Protein AF-A0A175RV57-F1 (afdb_monomer)

Mean predicted aligned error: 9.63 Å

Nearest PDB structures (foldseek):
  4gxo-assembly1_B  TM=8.451E-01  e=1.101E-01  Staphylococcus aureus subsp. aureus str. Newman
  4lll-assembly4_M  TM=7.616E-01  e=1.333E-01  Staphylococcus aureus
  5hli-assembly1_A  TM=7.939E-01  e=1.101E-01  Staphylococcus epidermidis
  5e1z-assembly1_B  TM=7.112E-01  e=2.693E-01  Dehalococcoides mccartyi BTF08
  5hli-assembly1_B  TM=7.958E-01  e=1.515E-01  Staphylococcus epidermidis

pLDDT: mean 76.86, std 16.16, range [40.72, 92.38]

Sequence (101 aa):
MLANSPLFRGDPGRVEIPLHLQASLRRLAERAYRRGNRASLGWTSKDGEPIPADHVSQLALRNLCKVRPASRNRSFDRAELTDLGHEVAAMVACAKREGER

Radius of gyration: 15.56 Å; Cα contacts (8 Å, |Δi|>4): 126; chains: 1; bounding box: 30×32×54 Å

Organism: NCBI:txid401562

Solvent-accessible surface area (backbone atoms only — not comparable to full-atom values): 6008 Å² total; per-residue (Å²): 138,81,86,80,74,89,77,81,88,68,62,101,79,62,85,82,72,58,73,84,45,49,64,50,48,41,49,44,71,76,39,74,29,28,35,32,88,44,83,91,52,16,28,32,30,99,91,48,80,60,36,54,55,65,54,54,50,58,34,34,77,68,56,26,30,45,79,45,74,70,49,97,52,65,53,51,19,29,49,41,62,31,75,62,22,50,54,51,35,51,52,56,60,53,54,54,63,62,74,75,108

Foldseek 3Di:
DDDDDDDDDDDPPDPDDDPVLLVVLLQLLVFKWFQAPDLVQAIDGPPD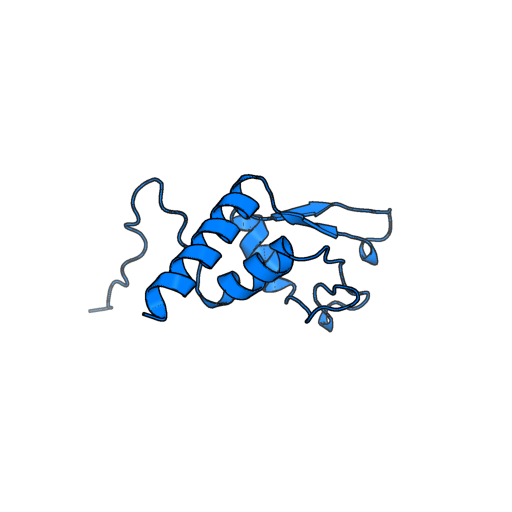HHDHVVSLVVCVVSQQWDWDQPDPDRRGIIIHGDPVSNVVNVVSVVVVVVVVD

Structure (mmCIF, N/CA/C/O backbone):
data_AF-A0A175RV57-F1
#
_entry.id   AF-A0A175RV57-F1
#
loop_
_atom_site.group_PDB
_atom_site.id
_atom_site.type_symbol
_atom_site.label_atom_id
_atom_site.label_alt_id
_atom_site.label_comp_id
_atom_site.label_asym_id
_atom_site.label_entity_id
_atom_site.label_seq_id
_atom_site.pdbx_PDB_ins_code
_atom_site.Cartn_x
_atom_site.Cartn_y
_atom_site.Cartn_z
_atom_site.occupancy
_atom_site.B_iso_or_equiv
_atom_site.auth_seq_id
_atom_site.auth_comp_id
_atom_site.auth_asym_id
_atom_site.auth_atom_id
_atom_site.pdbx_PDB_model_num
ATOM 1 N N . MET A 1 1 ? 10.886 -9.274 37.553 1.00 40.72 1 MET A N 1
ATOM 2 C CA . MET A 1 1 ? 9.529 -8.905 37.102 1.00 40.72 1 MET A CA 1
ATOM 3 C C . MET A 1 1 ? 9.673 -8.250 35.738 1.00 40.72 1 MET A C 1
ATOM 5 O O . MET A 1 1 ? 10.123 -7.117 35.673 1.00 40.72 1 MET A O 1
ATOM 9 N N . LEU A 1 2 ? 9.444 -8.999 34.658 1.00 42.94 2 LEU A N 1
ATOM 10 C CA . LEU A 1 2 ? 9.541 -8.479 33.291 1.00 42.94 2 LEU A CA 1
ATOM 11 C C . LEU A 1 2 ? 8.159 -7.980 32.875 1.00 42.94 2 LEU A C 1
ATOM 13 O O . LEU A 1 2 ? 7.174 -8.704 33.009 1.00 42.94 2 LEU A O 1
ATOM 17 N N . ALA A 1 3 ? 8.099 -6.719 32.453 1.00 42.91 3 ALA A N 1
ATOM 18 C CA . ALA A 1 3 ? 6.879 -6.042 32.052 1.00 42.91 3 ALA A CA 1
ATOM 19 C C . ALA A 1 3 ? 6.242 -6.770 30.862 1.00 42.91 3 ALA A C 1
ATOM 21 O O . ALA A 1 3 ? 6.817 -6.858 29.779 1.00 42.91 3 ALA A O 1
ATOM 22 N N . ASN A 1 4 ? 5.051 -7.305 31.102 1.00 41.94 4 ASN A N 1
ATOM 23 C CA . ASN A 1 4 ? 4.210 -7.949 30.111 1.00 41.94 4 ASN A CA 1
ATOM 24 C C . ASN A 1 4 ? 3.587 -6.834 29.254 1.00 41.94 4 ASN A C 1
ATOM 26 O O . ASN A 1 4 ? 2.640 -6.175 29.684 1.00 41.94 4 ASN A O 1
ATOM 30 N N . SER A 1 5 ? 4.171 -6.534 28.092 1.00 46.38 5 SER A N 1
ATOM 31 C CA . SER A 1 5 ? 3.574 -5.596 27.136 1.00 46.38 5 SER A CA 1
ATOM 32 C C . SER A 1 5 ? 2.211 -6.141 26.686 1.00 46.38 5 SER A C 1
ATOM 34 O O . SER A 1 5 ? 2.139 -7.322 26.340 1.00 4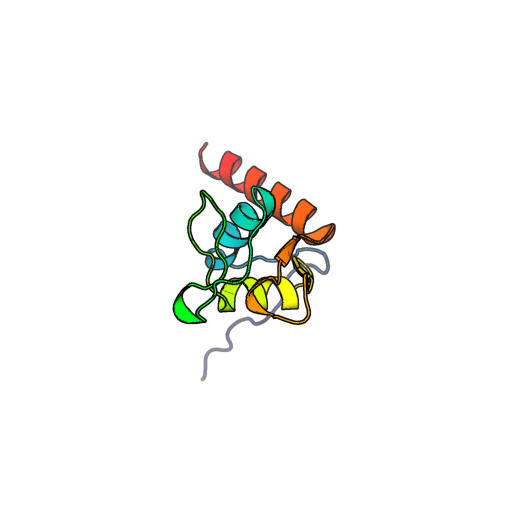6.38 5 SER A O 1
ATOM 36 N N . PRO A 1 6 ? 1.129 -5.339 26.673 1.00 47.81 6 PRO A N 1
ATOM 37 C CA . PRO A 1 6 ? -0.182 -5.819 26.261 1.00 47.81 6 PRO A CA 1
ATOM 38 C C . PRO A 1 6 ? -0.189 -6.013 24.745 1.00 47.81 6 PRO A C 1
ATOM 40 O O . PRO A 1 6 ? -0.478 -5.110 23.963 1.00 47.81 6 PRO A O 1
ATOM 43 N N . LEU A 1 7 ? 0.161 -7.224 24.335 1.00 51.34 7 LEU A N 1
ATOM 44 C CA . LEU A 1 7 ? -0.158 -7.760 23.031 1.00 51.34 7 LEU A CA 1
ATOM 45 C C . LEU A 1 7 ? -1.663 -8.066 23.011 1.00 51.34 7 LEU A C 1
ATOM 47 O O . LEU A 1 7 ? -2.138 -8.928 23.742 1.00 51.34 7 LEU A O 1
ATOM 51 N N . PHE A 1 8 ? -2.379 -7.353 22.143 1.00 50.25 8 PHE A N 1
ATOM 52 C CA . PHE A 1 8 ? -3.682 -7.727 21.592 1.00 50.25 8 PHE A CA 1
ATOM 53 C C . PHE A 1 8 ? -4.865 -7.828 22.566 1.00 50.25 8 PHE A C 1
ATOM 55 O O . PHE A 1 8 ? -5.210 -8.892 23.076 1.00 50.25 8 PHE A O 1
ATOM 62 N N . ARG A 1 9 ? -5.621 -6.732 22.671 1.00 42.66 9 ARG A N 1
ATOM 63 C CA . ARG A 1 9 ? -7.068 -6.816 22.915 1.00 42.66 9 ARG A CA 1
ATOM 64 C C . ARG A 1 9 ? -7.809 -5.734 22.127 1.00 42.66 9 ARG A C 1
ATOM 66 O O . ARG A 1 9 ? -8.428 -4.851 22.701 1.00 42.66 9 ARG A O 1
ATOM 73 N N . GLY A 1 10 ? -7.674 -5.785 20.803 1.00 42.28 10 GLY A N 1
ATOM 74 C CA . GLY A 1 10 ? -8.536 -5.034 19.891 1.00 42.28 10 GLY A CA 1
ATOM 75 C C . GLY A 1 10 ? -9.844 -5.794 19.682 1.00 42.28 10 GLY A C 1
ATOM 76 O O . GLY A 1 10 ? -9.824 -7.020 19.561 1.00 42.28 10 GLY A O 1
ATOM 77 N N . ASP A 1 11 ? -10.968 -5.077 19.671 1.00 43.50 11 ASP A N 1
ATOM 78 C CA . ASP A 1 11 ? -12.282 -5.599 19.286 1.00 43.50 11 ASP A CA 1
ATOM 79 C C . ASP A 1 11 ? -12.196 -6.459 18.008 1.00 43.50 11 ASP A C 1
ATOM 81 O O . ASP A 1 11 ? -11.471 -6.075 17.081 1.00 43.50 11 ASP A O 1
ATOM 85 N N . PRO A 1 12 ? -12.947 -7.575 17.900 1.00 41.34 12 PRO A N 1
ATOM 86 C CA . PRO A 1 12 ? -12.928 -8.510 16.764 1.00 41.34 12 PRO A CA 1
ATOM 87 C C . PRO A 1 12 ? -13.568 -7.948 15.472 1.00 41.34 12 PRO A C 1
ATOM 89 O O . PRO A 1 12 ? -14.331 -8.615 14.781 1.00 41.34 12 PRO A O 1
ATOM 92 N N . GLY A 1 13 ? -13.235 -6.706 15.134 1.00 51.66 13 GLY A N 1
ATOM 93 C CA . GLY A 1 13 ? -13.653 -5.979 13.938 1.00 51.66 13 GLY A CA 1
ATOM 94 C C . GLY A 1 13 ? -12.881 -4.674 13.707 1.00 51.66 13 GLY A C 1
ATOM 95 O O . GLY A 1 13 ? -13.079 -4.028 12.681 1.00 51.66 13 GLY A O 1
ATOM 96 N N . ARG A 1 14 ? -11.982 -4.267 14.618 1.00 56.56 14 ARG A N 1
ATOM 97 C CA . ARG A 1 14 ? -11.185 -3.044 14.463 1.00 56.56 14 ARG A CA 1
ATOM 98 C C . ARG A 1 14 ? -9.844 -3.381 13.819 1.00 56.56 14 ARG A C 1
ATOM 100 O O . ARG A 1 14 ? -8.932 -3.886 14.466 1.00 56.56 14 ARG A O 1
ATOM 107 N N . VAL A 1 15 ? -9.720 -3.104 12.524 1.00 65.44 15 VAL A N 1
ATOM 108 C CA . VAL A 1 15 ? -8.431 -3.182 11.829 1.00 65.44 15 VAL A C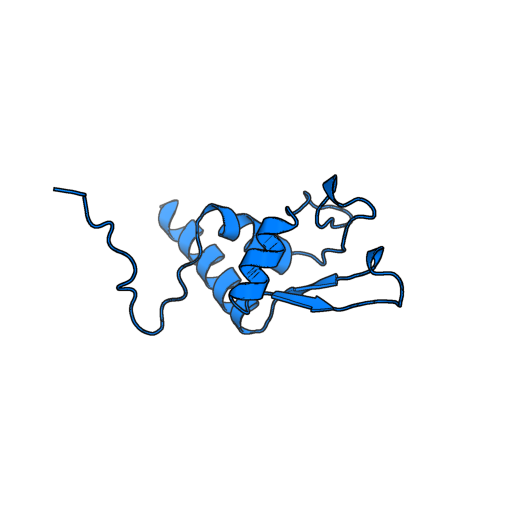A 1
ATOM 109 C C . VAL A 1 15 ? -7.553 -2.030 12.325 1.00 65.44 15 VAL A C 1
ATOM 111 O O . VAL A 1 15 ? -7.674 -0.898 11.862 1.00 65.44 15 VAL A O 1
ATOM 114 N N . GLU A 1 16 ? -6.681 -2.299 13.295 1.00 71.94 16 GLU A N 1
ATOM 115 C CA . GLU A 1 16 ? -5.705 -1.315 13.767 1.00 71.94 16 GLU A CA 1
ATOM 116 C C . GLU A 1 16 ? -4.546 -1.184 12.768 1.00 71.94 16 GLU A C 1
ATOM 118 O O . GLU A 1 16 ? -3.782 -2.124 12.522 1.00 71.94 16 GLU A O 1
ATOM 123 N N . ILE A 1 17 ?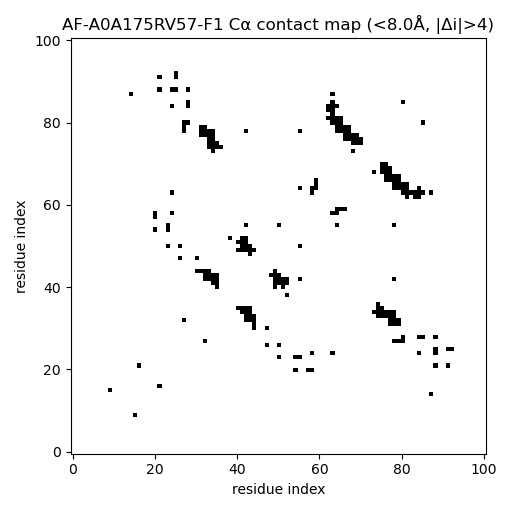 -4.408 0.009 12.183 1.00 81.00 17 ILE A N 1
ATOM 124 C CA . ILE A 1 17 ? -3.308 0.356 11.278 1.00 81.00 17 ILE A CA 1
ATOM 125 C C . ILE A 1 17 ? -2.265 1.172 12.048 1.00 81.00 17 ILE A C 1
ATOM 127 O O . ILE A 1 17 ? -2.571 2.295 12.467 1.00 81.00 17 ILE A O 1
ATOM 131 N N . PRO A 1 18 ? -1.017 0.681 12.169 1.00 85.31 18 PRO A N 1
ATOM 132 C CA . PRO A 1 18 ? 0.090 1.466 12.702 1.00 85.31 18 PRO A CA 1
ATOM 133 C C . PRO A 1 18 ? 0.244 2.815 11.987 1.00 85.31 18 PRO A C 1
ATOM 135 O O . PRO A 1 18 ? 0.182 2.876 10.757 1.00 85.31 18 PRO A O 1
ATOM 138 N N . LEU A 1 19 ? 0.496 3.890 12.741 1.00 83.81 19 LEU A N 1
ATOM 139 C CA . LEU A 1 19 ? 0.581 5.265 12.219 1.00 83.81 19 LEU A CA 1
ATOM 140 C C . LEU A 1 19 ? 1.558 5.408 11.039 1.00 83.81 19 LEU A C 1
ATOM 142 O O . LEU A 1 19 ? 1.251 6.091 10.063 1.00 83.81 19 LEU A O 1
ATOM 146 N N . HIS A 1 20 ? 2.701 4.713 11.069 1.00 84.62 20 HIS A N 1
ATOM 147 C CA . HIS A 1 20 ? 3.690 4.762 9.983 1.00 84.62 20 HIS A CA 1
ATOM 148 C C . HIS A 1 20 ? 3.184 4.151 8.666 1.00 84.62 20 HIS A C 1
ATOM 150 O O . HIS A 1 20 ? 3.644 4.536 7.589 1.00 84.62 20 HIS A O 1
ATOM 156 N N . LEU A 1 21 ? 2.211 3.234 8.726 1.00 89.38 21 LEU A N 1
ATOM 157 C CA . LEU A 1 21 ? 1.594 2.622 7.547 1.00 89.38 21 LEU A CA 1
ATOM 158 C C . LEU A 1 21 ? 0.425 3.440 6.998 1.00 89.38 21 LEU A C 1
ATOM 160 O O . LEU A 1 21 ? 0.141 3.341 5.805 1.00 89.38 21 LEU A O 1
ATOM 164 N N . GLN A 1 22 ? -0.222 4.274 7.815 1.00 89.50 22 GLN A N 1
ATOM 165 C CA . GLN A 1 22 ? -1.382 5.074 7.402 1.00 89.50 22 GLN A CA 1
ATOM 166 C C . GLN A 1 22 ? -1.057 5.990 6.216 1.00 89.50 22 GLN A C 1
ATOM 168 O O . GLN A 1 22 ? -1.797 6.027 5.232 1.00 89.50 22 GLN A O 1
ATOM 173 N N . ALA A 1 23 ? 0.098 6.664 6.255 1.00 87.31 23 ALA A N 1
ATOM 174 C CA . ALA A 1 23 ? 0.554 7.509 5.152 1.00 87.31 23 ALA A CA 1
ATOM 175 C C . ALA A 1 23 ? 0.785 6.707 3.858 1.00 87.31 23 ALA A C 1
ATOM 177 O O . ALA A 1 23 ? 0.481 7.182 2.767 1.00 87.31 23 ALA A O 1
ATOM 178 N N . SER A 1 24 ? 1.290 5.477 3.974 1.00 91.25 24 SER A N 1
ATOM 179 C CA . SER A 1 24 ? 1.550 4.600 2.824 1.00 91.25 24 SER A CA 1
ATOM 180 C C . SER A 1 24 ? 0.261 4.025 2.239 1.00 91.25 24 SER A C 1
ATOM 182 O O . SER A 1 24 ? 0.103 3.993 1.021 1.00 91.25 24 SER A O 1
ATOM 184 N N . LEU A 1 25 ? -0.681 3.632 3.099 1.00 89.75 25 LEU A N 1
ATOM 185 C CA . LEU A 1 25 ? -2.007 3.165 2.703 1.00 89.75 25 LEU A CA 1
ATOM 186 C C . LEU A 1 25 ? -2.765 4.258 1.943 1.00 89.75 25 LEU A C 1
ATOM 188 O O . LEU A 1 25 ? -3.304 4.008 0.869 1.00 89.75 25 LEU A O 1
ATOM 192 N N . ARG A 1 26 ? -2.734 5.492 2.456 1.00 88.00 26 ARG A N 1
ATOM 193 C CA . ARG A 1 26 ? -3.341 6.647 1.793 1.00 88.00 26 ARG A CA 1
ATOM 194 C C . ARG A 1 26 ? -2.725 6.907 0.418 1.00 88.00 26 ARG A C 1
ATOM 196 O O . ARG A 1 26 ? -3.451 7.095 -0.549 1.00 88.00 26 ARG A O 1
ATOM 203 N N . ARG A 1 27 ? -1.394 6.869 0.307 1.00 88.81 27 ARG A N 1
ATOM 204 C CA . ARG A 1 27 ? -0.706 7.033 -0.984 1.00 88.81 27 ARG A CA 1
ATOM 205 C C . ARG A 1 27 ? -1.138 5.967 -1.994 1.00 88.81 27 ARG A C 1
ATOM 207 O O . ARG A 1 27 ? -1.430 6.314 -3.134 1.00 88.81 27 ARG A O 1
ATOM 214 N N . LEU A 1 28 ? -1.228 4.702 -1.573 1.00 88.81 28 LEU A N 1
ATOM 215 C CA . LEU A 1 28 ? -1.736 3.613 -2.420 1.00 88.81 28 LEU A CA 1
ATOM 216 C C . LEU A 1 28 ? -3.197 3.814 -2.844 1.00 88.81 28 LEU A C 1
ATOM 218 O O . LEU A 1 28 ? -3.563 3.388 -3.933 1.00 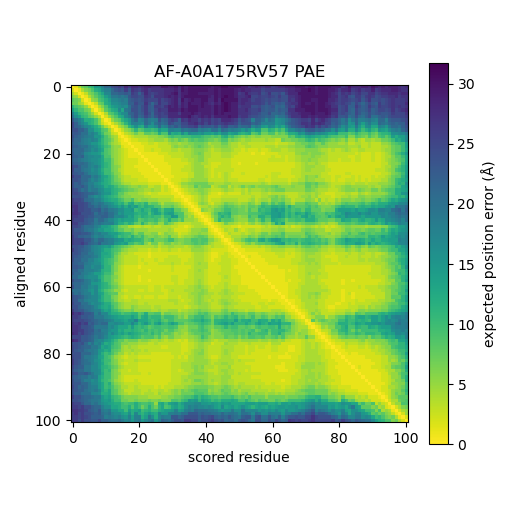88.81 28 LEU A O 1
ATOM 222 N N . ALA A 1 29 ? -4.020 4.459 -2.014 1.00 88.38 29 ALA A N 1
ATOM 223 C CA . ALA A 1 29 ? -5.406 4.774 -2.359 1.00 88.38 29 ALA A CA 1
ATOM 224 C C . ALA A 1 29 ? -5.514 5.871 -3.423 1.00 88.38 29 ALA A C 1
ATOM 226 O O . ALA A 1 29 ? -6.410 5.841 -4.260 1.00 88.38 29 ALA A O 1
ATOM 227 N N . GLU A 1 30 ? -4.608 6.847 -3.385 1.00 85.62 30 GLU A N 1
ATOM 228 C CA . GLU A 1 30 ? -4.649 8.015 -4.265 1.00 85.62 30 GLU A CA 1
ATOM 229 C C . GLU A 1 30 ? -4.054 7.733 -5.651 1.00 85.62 30 GLU A C 1
ATOM 231 O O . GLU A 1 30 ? -4.398 8.411 -6.621 1.00 85.62 30 GLU A O 1
ATOM 236 N N . ARG A 1 31 ? -3.110 6.788 -5.761 1.00 83.81 31 ARG A N 1
ATOM 237 C CA . ARG A 1 31 ? -2.307 6.602 -6.977 1.00 83.81 31 ARG A CA 1
ATOM 238 C C . ARG A 1 31 ? -1.933 5.149 -7.220 1.00 83.81 31 ARG A C 1
ATOM 240 O O . ARG A 1 31 ? -1.708 4.375 -6.297 1.00 83.81 31 ARG A O 1
ATOM 247 N N . ALA A 1 32 ? -1.721 4.815 -8.490 1.00 82.06 32 ALA A N 1
ATOM 248 C CA . ALA A 1 32 ? -1.096 3.554 -8.862 1.00 82.06 32 ALA A CA 1
ATOM 249 C C . ALA A 1 32 ? 0.418 3.592 -8.585 1.00 82.06 32 ALA A C 1
ATOM 251 O O . ALA A 1 32 ? 1.136 4.463 -9.093 1.00 82.06 32 ALA A O 1
ATOM 252 N N . TYR A 1 33 ? 0.902 2.612 -7.821 1.00 87.88 33 TYR A N 1
ATOM 253 C CA . TYR A 1 33 ? 2.315 2.428 -7.496 1.00 87.88 33 TYR A CA 1
ATOM 254 C C . TYR A 1 33 ? 2.879 1.187 -8.187 1.00 87.88 33 TYR A C 1
ATOM 256 O O . TYR A 1 33 ? 2.229 0.141 -8.269 1.00 87.88 33 TYR A O 1
ATOM 264 N N . ARG A 1 34 ? 4.112 1.300 -8.679 1.00 87.38 34 ARG A N 1
ATOM 265 C CA . ARG A 1 34 ? 4.852 0.218 -9.334 1.00 87.38 34 ARG A CA 1
ATOM 266 C C . ARG A 1 34 ? 6.122 -0.082 -8.568 1.00 87.38 34 ARG A C 1
ATOM 268 O O . ARG A 1 34 ? 6.688 0.799 -7.924 1.00 87.38 34 ARG A O 1
ATOM 275 N N . ARG A 1 35 ? 6.591 -1.319 -8.649 1.00 83.94 35 ARG A N 1
ATOM 276 C CA . ARG A 1 35 ? 7.867 -1.686 -8.050 1.00 83.94 35 ARG A CA 1
ATOM 277 C C . ARG A 1 35 ? 8.993 -0.918 -8.743 1.00 83.94 35 ARG A C 1
ATOM 279 O O . ARG A 1 35 ? 9.104 -0.926 -9.964 1.00 83.94 35 ARG A O 1
ATOM 286 N N . GLY A 1 36 ? 9.828 -0.241 -7.963 1.00 77.19 36 GLY A N 1
ATOM 287 C CA . GLY A 1 36 ? 11.018 0.417 -8.478 1.00 77.19 36 GLY A CA 1
ATOM 288 C C . GLY A 1 36 ? 12.002 -0.606 -9.046 1.00 77.19 36 GLY A C 1
ATOM 289 O O . GLY A 1 36 ? 12.114 -1.730 -8.556 1.00 77.19 36 GLY A O 1
ATOM 290 N N . ASN A 1 37 ? 12.764 -0.206 -10.066 1.00 71.06 37 ASN A N 1
ATOM 291 C CA . ASN A 1 37 ? 13.719 -1.098 -10.733 1.00 71.06 37 ASN A CA 1
ATOM 292 C C . ASN A 1 37 ? 14.902 -1.513 -9.826 1.00 71.06 37 ASN A C 1
ATOM 294 O O . ASN A 1 37 ? 15.633 -2.449 -10.135 1.00 71.06 37 ASN A O 1
ATOM 298 N N . ARG A 1 38 ? 15.099 -0.818 -8.695 1.00 68.56 38 ARG A N 1
ATOM 299 C CA . ARG A 1 38 ? 16.047 -1.171 -7.627 1.00 68.56 38 ARG A CA 1
ATOM 300 C C . ARG A 1 38 ? 15.291 -1.342 -6.314 1.00 68.56 38 ARG A C 1
ATOM 302 O O . ARG A 1 38 ? 14.404 -0.548 -6.017 1.00 68.56 38 ARG A O 1
ATOM 309 N N . ALA A 1 39 ? 15.698 -2.314 -5.496 1.00 62.47 39 ALA A N 1
ATOM 310 C CA . ALA A 1 39 ? 15.089 -2.567 -4.186 1.00 62.47 39 ALA A CA 1
ATOM 311 C C . ALA A 1 39 ? 15.120 -1.336 -3.258 1.00 62.47 39 ALA A C 1
ATOM 313 O O . ALA A 1 39 ? 14.177 -1.118 -2.502 1.00 62.47 39 ALA A O 1
ATOM 314 N N . SER A 1 40 ? 16.156 -0.497 -3.372 1.00 65.62 40 SER A N 1
ATOM 315 C CA . SER A 1 40 ? 16.308 0.745 -2.604 1.00 65.62 40 SER A CA 1
ATOM 316 C C . SER A 1 40 ? 15.315 1.849 -2.976 1.00 65.62 40 SER A C 1
ATOM 318 O O . SER A 1 40 ? 15.115 2.765 -2.188 1.00 65.62 40 SER A O 1
ATOM 320 N N . LEU A 1 41 ? 14.682 1.777 -4.152 1.00 69.00 41 LEU A N 1
ATOM 321 C CA . LEU A 1 41 ? 13.690 2.764 -4.591 1.00 69.00 41 LEU A CA 1
ATOM 322 C C . LEU A 1 41 ? 12.281 2.458 -4.061 1.00 69.00 41 LEU A C 1
ATOM 324 O O . LEU A 1 41 ? 11.389 3.292 -4.194 1.00 69.00 41 LEU A O 1
ATOM 328 N N . GLY A 1 42 ? 12.070 1.278 -3.464 1.00 84.12 42 GLY A N 1
ATOM 329 C CA . GLY A 1 42 ? 10.758 0.857 -2.980 1.00 84.12 42 GLY A CA 1
ATOM 330 C C . GLY A 1 42 ? 9.724 0.778 -4.106 1.00 84.12 42 GLY A C 1
ATOM 331 O O . GLY A 1 42 ? 10.012 0.300 -5.203 1.00 84.12 42 GLY A O 1
ATOM 332 N N . TRP A 1 43 ? 8.508 1.222 -3.819 1.00 89.31 43 TRP A N 1
ATOM 333 C CA . TRP A 1 43 ? 7.407 1.340 -4.766 1.00 89.31 43 TRP A CA 1
ATOM 334 C C . TRP A 1 43 ? 7.240 2.798 -5.164 1.00 89.31 43 TRP A C 1
ATOM 336 O O . TRP A 1 43 ? 7.041 3.651 -4.305 1.00 89.31 43 TRP A O 1
ATOM 346 N N . THR A 1 44 ? 7.286 3.098 -6.454 1.00 87.50 44 THR A N 1
ATOM 347 C CA . THR A 1 44 ? 7.223 4.464 -6.977 1.00 87.50 44 THR A CA 1
ATOM 348 C C . THR A 1 44 ? 5.968 4.685 -7.811 1.00 87.50 44 THR A C 1
ATOM 350 O O . THR A 1 44 ? 5.483 3.793 -8.510 1.00 87.50 44 THR A O 1
ATOM 353 N N . SER A 1 45 ? 5.432 5.899 -7.737 1.00 83.81 45 SER A N 1
ATOM 354 C CA . SER A 1 45 ? 4.406 6.393 -8.654 1.00 83.81 45 SER A CA 1
ATOM 355 C C . SER A 1 45 ? 5.015 7.493 -9.523 1.00 83.81 45 SER A C 1
ATOM 357 O O . SER A 1 45 ? 6.030 8.072 -9.143 1.00 83.81 45 SER A O 1
ATOM 359 N N . LYS A 1 46 ? 4.422 7.778 -10.689 1.00 76.62 46 LYS A N 1
ATOM 360 C CA . LYS A 1 46 ? 4.970 8.745 -11.658 1.00 76.62 46 LYS A CA 1
ATOM 361 C C . LYS A 1 46 ? 5.195 10.132 -11.034 1.00 76.62 46 LYS A C 1
ATOM 363 O O . LYS A 1 46 ? 6.217 10.747 -11.302 1.00 76.62 46 LYS A O 1
ATOM 368 N N . ASP A 1 47 ? 4.278 10.547 -10.159 1.00 75.25 47 ASP A N 1
ATOM 369 C CA . ASP A 1 47 ? 4.226 11.891 -9.566 1.00 75.25 47 ASP A CA 1
ATOM 370 C C . ASP A 1 47 ? 4.151 11.844 -8.024 1.00 75.25 47 ASP A C 1
ATOM 372 O O . ASP A 1 47 ? 3.662 12.770 -7.375 1.00 75.25 47 ASP A O 1
ATOM 376 N N . GLY A 1 48 ? 4.547 10.721 -7.415 1.00 74.19 48 GLY A N 1
ATOM 377 C CA . GLY A 1 48 ? 4.357 10.467 -5.986 1.00 74.19 48 GLY A CA 1
ATOM 378 C C . GLY A 1 48 ? 5.640 10.101 -5.258 1.00 74.19 48 GLY A C 1
ATOM 379 O O . GLY A 1 48 ? 6.541 9.488 -5.826 1.00 74.19 48 GLY A O 1
ATOM 380 N N . GLU A 1 49 ? 5.686 10.420 -3.964 1.00 83.62 49 GLU A N 1
ATOM 381 C CA . GLU A 1 49 ? 6.761 9.952 -3.094 1.00 83.62 49 GLU A CA 1
ATOM 382 C C . GLU A 1 49 ? 6.815 8.419 -3.052 1.00 83.62 49 GLU A C 1
ATOM 384 O O . GLU A 1 49 ? 5.753 7.777 -3.024 1.00 83.62 49 GLU A O 1
ATOM 389 N N . PRO A 1 50 ? 8.023 7.829 -2.999 1.00 87.19 50 P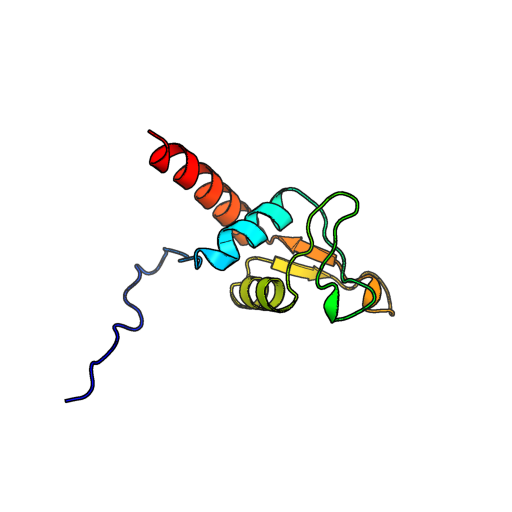RO A N 1
ATOM 390 C CA . PRO A 1 50 ? 8.190 6.390 -2.899 1.00 87.19 50 PRO A CA 1
ATOM 391 C C . PRO A 1 50 ? 7.577 5.838 -1.607 1.00 87.19 50 PRO A C 1
ATOM 393 O O . PRO A 1 50 ? 7.610 6.469 -0.549 1.00 87.19 50 PRO A O 1
ATOM 396 N N . ILE A 1 51 ? 7.036 4.626 -1.695 1.00 88.94 51 ILE A N 1
ATOM 397 C CA . ILE A 1 51 ? 6.584 3.835 -0.554 1.00 88.94 51 ILE A CA 1
ATOM 398 C C . ILE A 1 51 ? 7.636 2.752 -0.285 1.00 88.94 51 ILE A C 1
ATOM 400 O O . ILE A 1 51 ? 7.967 1.987 -1.197 1.00 88.94 51 ILE A O 1
ATOM 404 N N . PRO A 1 52 ? 8.162 2.636 0.945 1.00 89.69 52 PRO A N 1
ATOM 405 C CA . PRO A 1 52 ? 9.105 1.580 1.288 1.00 89.69 52 PRO A CA 1
ATOM 406 C C . PRO A 1 52 ? 8.553 0.181 0.980 1.00 89.69 52 PRO A C 1
ATOM 408 O O . PRO A 1 52 ? 7.377 -0.107 1.210 1.00 89.69 52 PRO A O 1
ATOM 411 N N . ALA A 1 53 ? 9.410 -0.720 0.488 1.00 88.56 53 ALA A N 1
ATOM 412 C CA . ALA A 1 53 ? 9.010 -2.098 0.183 1.00 88.56 53 ALA A CA 1
ATOM 413 C C . ALA A 1 53 ? 8.474 -2.843 1.418 1.00 88.56 53 ALA A C 1
ATOM 415 O O . ALA A 1 53 ? 7.535 -3.635 1.308 1.00 88.56 53 ALA A O 1
ATOM 416 N N . ASP A 1 54 ? 9.035 -2.542 2.589 1.00 90.50 54 ASP A N 1
ATOM 417 C CA . ASP A 1 54 ? 8.584 -3.073 3.871 1.00 90.50 54 ASP A CA 1
ATOM 418 C C . ASP A 1 54 ? 7.142 -2.648 4.192 1.00 90.50 54 ASP A C 1
ATOM 420 O O . ASP A 1 54 ? 6.309 -3.486 4.526 1.00 90.50 54 ASP A O 1
ATOM 424 N N . HIS A 1 55 ? 6.788 -1.381 3.955 1.00 92.38 55 HIS A N 1
ATOM 425 C CA . HIS A 1 55 ? 5.428 -0.890 4.192 1.00 92.38 55 HIS A CA 1
ATOM 426 C C . HIS A 1 55 ? 4.405 -1.606 3.306 1.00 92.38 55 HIS A C 1
ATOM 428 O O . HIS A 1 55 ? 3.364 -2.036 3.795 1.00 92.38 55 HIS A O 1
ATOM 434 N N . VAL A 1 56 ? 4.704 -1.793 2.016 1.00 90.25 56 VAL A N 1
ATOM 435 C CA . VAL A 1 56 ? 3.812 -2.543 1.113 1.00 90.25 56 VAL A CA 1
ATOM 436 C C . VAL A 1 56 ? 3.674 -3.998 1.556 1.00 90.25 56 VAL A C 1
ATOM 438 O O . VAL A 1 56 ? 2.571 -4.535 1.538 1.00 90.25 56 VAL A O 1
ATOM 441 N N . SER A 1 57 ? 4.758 -4.618 2.021 1.00 89.81 57 SER A N 1
ATOM 442 C CA . SER A 1 57 ? 4.722 -5.986 2.550 1.00 89.81 57 SER A CA 1
ATOM 443 C C . SER A 1 57 ? 3.845 -6.078 3.803 1.00 89.81 57 SER A C 1
ATOM 445 O O . SER A 1 57 ? 2.986 -6.951 3.896 1.00 89.81 57 SER A O 1
ATOM 447 N N . GLN A 1 58 ? 3.983 -5.132 4.736 1.00 90.81 58 GLN A N 1
ATOM 448 C CA . GLN A 1 58 ? 3.159 -5.057 5.943 1.00 90.81 58 GLN A CA 1
ATOM 449 C C . GLN A 1 58 ? 1.672 -4.811 5.644 1.00 90.81 58 GLN A C 1
ATOM 451 O O . GLN A 1 58 ? 0.812 -5.354 6.344 1.00 90.81 58 GLN A O 1
ATOM 456 N N . LEU A 1 59 ? 1.357 -4.010 4.624 1.00 91.19 59 LEU A N 1
ATOM 457 C CA . LEU A 1 59 ? -0.016 -3.780 4.167 1.00 91.19 59 LEU A CA 1
ATOM 458 C C . LEU A 1 59 ? -0.597 -5.023 3.475 1.00 91.19 59 LEU A C 1
ATOM 460 O O . LEU A 1 59 ? -1.755 -5.371 3.709 1.00 91.19 59 LEU A O 1
ATOM 464 N N . ALA A 1 60 ? 0.211 -5.741 2.692 1.00 90.75 60 ALA A N 1
ATOM 465 C CA . ALA A 1 60 ? -0.198 -6.982 2.041 1.00 90.75 60 ALA A CA 1
ATOM 466 C C . ALA A 1 60 ? -0.475 -8.107 3.051 1.00 90.75 60 ALA A C 1
ATOM 468 O O . ALA A 1 60 ? -1.487 -8.794 2.935 1.00 90.75 60 ALA A O 1
ATOM 469 N N . LEU A 1 61 ? 0.357 -8.244 4.094 1.00 89.69 61 LEU A N 1
ATOM 470 C CA . LEU A 1 61 ? 0.143 -9.199 5.195 1.00 89.69 61 LEU A CA 1
ATOM 471 C C . LEU A 1 61 ? -1.178 -8.962 5.945 1.00 89.69 61 LEU A C 1
ATOM 473 O O . LEU A 1 61 ? -1.726 -9.888 6.534 1.00 89.69 61 LEU A O 1
ATOM 477 N N . ARG A 1 62 ? -1.698 -7.731 5.907 1.00 90.00 62 ARG A N 1
ATOM 478 C CA . ARG A 1 62 ? -2.985 -7.338 6.501 1.00 90.00 62 ARG A CA 1
ATOM 479 C C . ARG A 1 62 ? -4.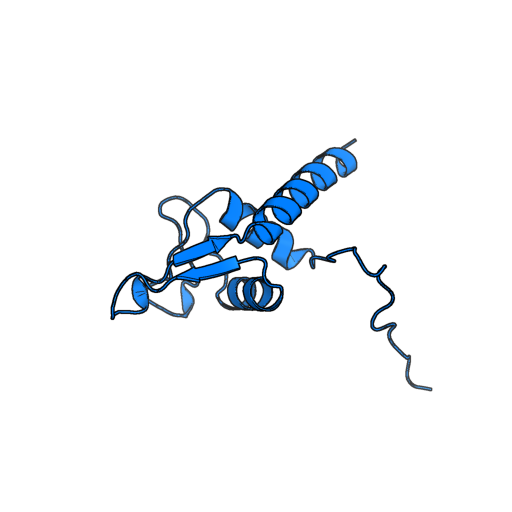151 -7.397 5.508 1.00 90.00 62 ARG A C 1
ATOM 481 O O . ARG A 1 62 ? -5.237 -6.932 5.829 1.00 90.00 62 ARG A O 1
ATOM 488 N N . ASN A 1 63 ? -3.934 -7.940 4.306 1.00 90.19 63 ASN A N 1
ATOM 489 C CA . ASN A 1 63 ? -4.911 -7.986 3.214 1.00 90.19 63 ASN A CA 1
ATOM 490 C C . ASN A 1 63 ? -5.453 -6.598 2.810 1.00 90.19 63 ASN A C 1
ATOM 492 O O . ASN A 1 63 ? -6.594 -6.479 2.372 1.00 90.19 63 ASN A O 1
ATOM 496 N N . LEU A 1 64 ? -4.641 -5.544 2.943 1.00 90.31 64 LEU A N 1
ATOM 497 C CA . LEU A 1 64 ? -5.011 -4.172 2.563 1.00 90.31 64 LEU A CA 1
ATOM 498 C C . LEU A 1 64 ? -4.545 -3.820 1.154 1.00 90.31 64 LEU A C 1
ATOM 500 O O . LEU A 1 64 ? -5.118 -2.962 0.494 1.00 90.31 64 LEU A O 1
ATOM 504 N N . CYS A 1 65 ? -3.503 -4.484 0.667 1.00 92.38 65 CYS A N 1
ATOM 505 C CA . CYS A 1 65 ? -3.079 -4.369 -0.716 1.00 92.38 65 CYS A CA 1
ATOM 506 C C . CYS A 1 65 ? -2.687 -5.731 -1.285 1.00 92.38 65 CYS A C 1
ATOM 508 O O . CYS A 1 65 ? -2.423 -6.690 -0.558 1.00 92.38 65 CYS A O 1
ATOM 510 N N . LYS A 1 66 ? -2.668 -5.816 -2.610 1.00 91.50 66 LYS A N 1
ATOM 511 C CA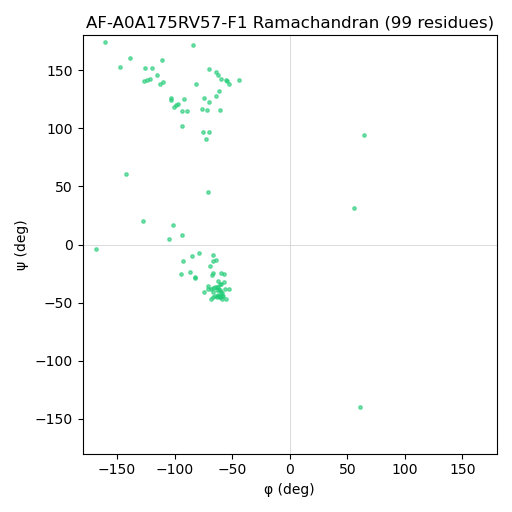 . LYS A 1 66 ? -2.220 -6.969 -3.380 1.00 91.50 66 LYS A CA 1
ATOM 512 C C . LYS A 1 66 ? -1.169 -6.515 -4.375 1.00 91.50 66 LYS A C 1
ATOM 514 O O . LYS A 1 66 ? -1.284 -5.461 -4.997 1.00 91.50 66 LYS A O 1
ATOM 519 N N . VAL A 1 67 ? -0.153 -7.353 -4.541 1.00 89.44 67 VAL A N 1
ATOM 520 C CA . VAL A 1 67 ? 0.862 -7.167 -5.571 1.00 89.44 67 VAL A CA 1
ATOM 521 C C . VAL A 1 67 ? 0.449 -7.956 -6.807 1.00 89.44 67 VAL A C 1
ATOM 523 O O . VAL A 1 67 ? 0.370 -9.184 -6.774 1.00 89.44 67 VAL A O 1
ATOM 526 N N . ARG A 1 68 ? 0.161 -7.247 -7.898 1.00 86.19 68 ARG A N 1
ATOM 527 C CA . ARG A 1 68 ? -0.172 -7.830 -9.196 1.00 86.19 68 ARG A CA 1
ATOM 528 C C . ARG A 1 68 ? 1.070 -7.863 -10.085 1.00 86.19 68 ARG A C 1
ATOM 530 O O . ARG A 1 68 ? 1.625 -6.800 -10.375 1.00 86.19 68 ARG A O 1
ATOM 537 N N . PRO A 1 69 ? 1.500 -9.044 -10.558 1.00 81.69 69 PRO A N 1
ATOM 538 C CA . PRO A 1 69 ? 2.559 -9.119 -11.548 1.00 81.69 69 PRO A CA 1
ATOM 539 C C . PRO A 1 69 ? 2.038 -8.594 -12.888 1.00 81.69 69 PRO A C 1
ATOM 541 O O . PRO A 1 69 ? 1.045 -9.096 -13.409 1.00 81.69 69 PRO A O 1
ATOM 544 N N . ALA A 1 70 ? 2.692 -7.577 -13.450 1.00 75.94 70 ALA A N 1
ATOM 545 C CA . ALA A 1 70 ? 2.296 -7.024 -14.750 1.00 75.94 70 ALA A CA 1
ATOM 546 C C . ALA A 1 70 ? 3.038 -7.673 -15.931 1.00 75.94 70 ALA A C 1
ATOM 548 O O . ALA A 1 70 ? 2.658 -7.482 -17.083 1.00 75.94 70 ALA A O 1
ATOM 549 N N . SER A 1 71 ? 4.121 -8.407 -15.670 1.00 73.25 71 SER A N 1
ATOM 550 C CA . SER A 1 71 ? 4.925 -9.093 -16.684 1.00 73.25 71 SER A CA 1
ATOM 551 C C . SER A 1 71 ? 5.756 -10.207 -16.039 1.00 73.25 71 SER A C 1
ATOM 553 O O . SER A 1 71 ? 5.824 -10.312 -14.815 1.00 73.25 71 SER A O 1
ATOM 555 N N . ARG A 1 72 ? 6.454 -11.012 -16.854 1.00 75.69 72 ARG A N 1
ATOM 556 C CA . ARG A 1 72 ? 7.499 -11.939 -16.371 1.00 75.69 72 ARG A CA 1
ATOM 557 C C . ARG A 1 72 ? 8.608 -11.205 -15.607 1.00 75.69 72 ARG A C 1
ATOM 559 O O . ARG A 1 72 ? 9.272 -11.802 -14.765 1.00 75.69 72 ARG A O 1
ATOM 566 N N . ASN A 1 73 ? 8.800 -9.916 -15.892 1.00 75.31 73 ASN A N 1
ATOM 567 C CA . ASN A 1 73 ? 9.714 -9.059 -15.153 1.00 75.31 73 ASN A CA 1
ATOM 568 C C . ASN A 1 73 ? 9.004 -8.395 -13.957 1.00 75.31 73 ASN A C 1
ATOM 570 O O . ASN A 1 73 ? 8.134 -7.540 -14.133 1.00 75.31 73 ASN A O 1
ATOM 574 N N . ARG A 1 74 ? 9.447 -8.753 -12.744 1.00 73.69 74 ARG A N 1
ATOM 575 C CA . ARG A 1 74 ? 8.919 -8.244 -11.467 1.00 73.69 74 ARG A CA 1
ATOM 576 C C . ARG A 1 74 ? 9.134 -6.740 -11.251 1.00 73.69 74 ARG A C 1
ATOM 578 O O . ARG A 1 74 ? 8.525 -6.159 -10.359 1.00 73.69 74 ARG A O 1
ATOM 585 N N . SER A 1 75 ? 9.977 -6.080 -12.047 1.00 72.94 75 SER A N 1
ATOM 586 C CA . SER A 1 75 ? 10.119 -4.614 -12.021 1.00 72.94 75 SER A CA 1
ATOM 587 C C . SER A 1 75 ? 8.860 -3.876 -12.494 1.00 72.94 75 SER A C 1
ATOM 589 O O . SER A 1 75 ? 8.784 -2.660 -12.369 1.00 72.94 75 SER A O 1
ATOM 591 N N . PHE A 1 76 ? 7.871 -4.584 -13.047 1.00 74.62 76 PHE A N 1
ATOM 592 C CA . PHE A 1 76 ? 6.591 -3.998 -13.450 1.00 74.62 76 PHE A CA 1
ATOM 593 C C . PHE A 1 76 ? 5.442 -4.339 -12.503 1.00 74.62 76 PHE A C 1
ATOM 595 O O . PHE A 1 76 ? 4.305 -3.962 -12.789 1.00 74.62 76 PHE A O 1
ATOM 602 N N . ASP A 1 77 ? 5.720 -5.031 -11.396 1.00 86.06 77 ASP A N 1
ATOM 603 C CA . ASP A 1 77 ? 4.709 -5.371 -10.401 1.00 86.06 77 ASP A CA 1
ATOM 604 C C . ASP A 1 77 ? 3.988 -4.105 -9.923 1.00 86.06 77 ASP A C 1
ATOM 606 O O . ASP A 1 77 ? 4.596 -3.042 -9.755 1.00 86.06 77 ASP A O 1
ATOM 610 N N . ARG A 1 78 ? 2.676 -4.219 -9.721 1.00 88.25 78 ARG A N 1
ATOM 611 C CA . ARG A 1 78 ? 1.803 -3.134 -9.265 1.00 88.25 78 ARG A CA 1
ATOM 612 C C . ARG A 1 78 ? 1.279 -3.442 -7.877 1.00 88.25 78 ARG A C 1
ATOM 614 O O . ARG A 1 78 ? 0.914 -4.582 -7.610 1.00 88.25 78 ARG A O 1
ATOM 621 N N . ALA A 1 79 ? 1.245 -2.437 -7.014 1.00 89.88 79 ALA A N 1
ATOM 622 C CA . ALA A 1 79 ? 0.576 -2.529 -5.726 1.00 89.88 79 ALA A CA 1
ATOM 623 C C . ALA A 1 79 ? -0.796 -1.872 -5.864 1.00 89.88 79 ALA A C 1
ATOM 625 O O . ALA A 1 79 ? -0.889 -0.695 -6.211 1.00 89.88 79 ALA A O 1
ATOM 626 N N . GLU A 1 80 ? -1.843 -2.647 -5.613 1.00 89.94 80 GLU A N 1
ATOM 627 C CA . GLU A 1 80 ? -3.241 -2.224 -5.708 1.00 89.94 80 GLU A CA 1
ATOM 628 C C . GLU A 1 80 ? -3.921 -2.481 -4.365 1.00 89.94 80 GLU A C 1
ATOM 630 O O . GLU A 1 80 ? -3.627 -3.483 -3.709 1.00 89.94 80 GLU A O 1
ATOM 635 N N . LEU A 1 81 ? -4.803 -1.585 -3.925 1.00 91.12 81 LEU A N 1
ATOM 636 C CA . LEU A 1 81 ? -5.575 -1.825 -2.709 1.00 91.12 81 LEU A CA 1
ATOM 637 C C . LEU A 1 81 ? -6.599 -2.942 -2.928 1.00 91.12 81 LEU A C 1
ATOM 639 O O . LEU A 1 81 ? -7.068 -3.190 -4.036 1.00 91.12 81 LEU A O 1
ATOM 643 N N . THR A 1 82 ? -6.916 -3.645 -1.848 1.00 91.56 82 THR A N 1
ATOM 644 C CA . THR A 1 82 ? -8.090 -4.523 -1.790 1.00 91.56 82 THR A CA 1
ATOM 645 C C . THR A 1 82 ? -9.330 -3.703 -1.441 1.00 91.56 82 THR A C 1
ATOM 647 O O . THR A 1 82 ? -9.208 -2.547 -1.036 1.00 91.56 82 THR A O 1
ATOM 650 N N . ASP A 1 83 ? -10.514 -4.313 -1.515 1.00 90.44 83 ASP A N 1
ATOM 651 C CA . ASP A 1 83 ? -11.759 -3.681 -1.055 1.00 90.44 83 ASP A CA 1
ATOM 652 C C . ASP A 1 83 ? -11.633 -3.224 0.412 1.00 90.44 83 ASP A C 1
ATOM 654 O O . ASP A 1 83 ? -11.846 -2.054 0.726 1.00 90.44 83 ASP A O 1
ATOM 658 N N . LEU A 1 84 ? -11.110 -4.102 1.282 1.00 89.31 84 LEU A N 1
ATOM 659 C CA . LEU A 1 84 ? -10.779 -3.769 2.673 1.00 89.31 84 LEU A CA 1
ATOM 660 C C . LEU A 1 84 ? -9.750 -2.630 2.768 1.00 89.31 84 LEU A C 1
ATOM 662 O O . LEU A 1 84 ? -9.864 -1.741 3.606 1.00 89.31 84 LEU A O 1
ATOM 666 N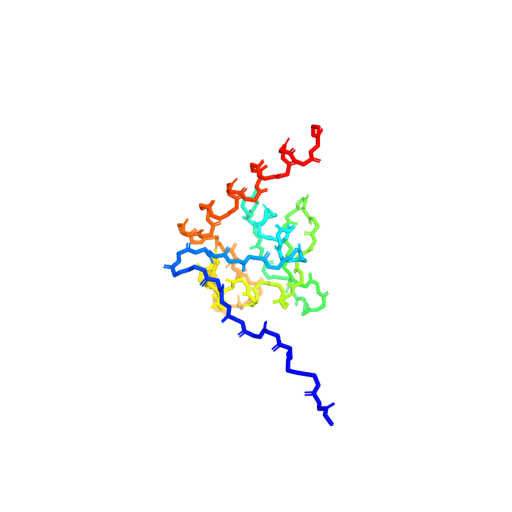 N . GLY A 1 85 ? -8.730 -2.635 1.910 1.00 90.44 85 GLY A N 1
ATOM 667 C CA . GLY A 1 85 ? -7.734 -1.569 1.844 1.00 90.44 85 GLY A CA 1
ATOM 668 C C . GLY A 1 85 ? -8.336 -0.202 1.539 1.00 90.44 85 GLY A C 1
ATOM 669 O O . GLY A 1 85 ? -7.942 0.786 2.158 1.00 90.44 85 GLY A O 1
ATOM 670 N N . HIS A 1 86 ? -9.299 -0.148 0.618 1.00 90.06 86 HIS A N 1
ATOM 671 C CA . HIS A 1 86 ? -10.024 1.072 0.275 1.00 90.06 86 HIS A CA 1
ATOM 672 C C . HIS A 1 86 ? -10.896 1.569 1.432 1.00 90.06 86 HIS A C 1
ATOM 674 O O . HIS A 1 86 ? -10.837 2.755 1.763 1.00 90.06 86 HIS A O 1
ATOM 680 N N . GLU A 1 87 ? -11.644 0.679 2.086 1.00 89.31 87 GLU A N 1
ATOM 681 C CA . GLU A 1 87 ? -12.454 1.019 3.264 1.00 89.31 87 GLU A CA 1
ATOM 682 C C . GLU A 1 87 ? -11.591 1.593 4.393 1.00 89.31 87 GLU A C 1
ATOM 684 O O . GLU A 1 87 ? -11.885 2.652 4.952 1.00 89.31 87 GLU A O 1
ATOM 689 N N . VAL A 1 88 ? -10.467 0.939 4.692 1.00 88.12 88 VAL A N 1
ATOM 690 C CA . VAL A 1 88 ? -9.564 1.387 5.753 1.00 88.12 88 VAL A CA 1
ATOM 691 C C . VAL A 1 88 ? -8.868 2.697 5.384 1.00 88.12 88 VAL A C 1
ATOM 693 O O . VAL A 1 88 ? -8.723 3.572 6.239 1.00 88.12 88 VAL A O 1
ATOM 696 N N . ALA A 1 89 ? -8.484 2.890 4.120 1.00 88.50 89 ALA A N 1
ATOM 697 C CA . ALA A 1 89 ? -7.933 4.163 3.661 1.00 88.50 89 ALA A CA 1
ATOM 698 C C . ALA A 1 89 ? -8.938 5.316 3.832 1.00 88.50 89 ALA A C 1
ATOM 700 O O . ALA A 1 89 ? -8.549 6.407 4.256 1.00 88.50 89 ALA A O 1
ATOM 701 N N . ALA A 1 90 ? -10.224 5.070 3.560 1.00 86.88 90 ALA A N 1
ATOM 702 C CA . ALA A 1 90 ? -11.289 6.045 3.771 1.00 86.88 90 ALA A CA 1
ATOM 703 C C . ALA A 1 90 ? -11.473 6.381 5.262 1.00 86.88 90 ALA A C 1
ATOM 705 O O . ALA A 1 90 ? -11.523 7.559 5.619 1.00 86.88 90 ALA A O 1
ATOM 706 N N . MET A 1 91 ? -11.473 5.378 6.148 1.00 85.00 91 MET A N 1
ATOM 707 C CA . MET A 1 91 ? -11.549 5.599 7.601 1.00 85.00 91 MET A CA 1
ATOM 708 C C . MET A 1 91 ? -10.373 6.430 8.128 1.00 85.00 91 MET A C 1
ATOM 710 O O . MET A 1 91 ? -10.571 7.372 8.896 1.00 85.00 91 MET A O 1
ATOM 714 N N . VAL A 1 92 ? -9.150 6.130 7.677 1.00 83.12 92 VAL A N 1
ATOM 715 C CA . VAL A 1 92 ? -7.942 6.893 8.037 1.00 83.12 92 VAL A CA 1
ATOM 716 C C . VAL A 1 92 ? -8.041 8.349 7.561 1.00 83.12 92 VAL A C 1
ATOM 718 O O . VAL A 1 92 ? -7.641 9.264 8.283 1.00 83.12 92 VAL A O 1
ATOM 721 N N . ALA A 1 93 ? -8.598 8.591 6.371 1.00 80.06 93 ALA A N 1
ATOM 722 C CA . ALA A 1 93 ? -8.804 9.942 5.852 1.00 80.06 93 ALA A CA 1
ATOM 723 C C . ALA A 1 93 ? -9.841 10.740 6.668 1.00 80.06 93 ALA A C 1
ATOM 725 O O . ALA A 1 93 ? -9.648 11.938 6.891 1.00 80.06 93 ALA A O 1
ATOM 726 N N . CYS A 1 94 ? -10.903 10.085 7.145 1.00 73.25 94 CYS A N 1
ATOM 727 C CA . CYS A 1 94 ? -11.912 10.688 8.020 1.00 73.25 94 CYS A CA 1
ATOM 728 C C . CYS A 1 94 ? -11.354 11.022 9.411 1.00 73.25 94 CYS A C 1
ATOM 730 O O . CYS A 1 94 ? -11.522 12.150 9.867 1.00 73.25 94 CYS A O 1
ATOM 732 N N . ALA A 1 95 ? -10.625 10.097 10.043 1.00 68.44 95 ALA A N 1
ATOM 733 C CA . ALA A 1 95 ? -10.079 10.285 11.391 1.00 68.44 95 ALA A CA 1
ATOM 734 C C . ALA A 1 95 ? -9.115 11.483 11.489 1.00 68.44 95 ALA A C 1
ATOM 736 O O . ALA A 1 95 ? -9.094 12.188 12.497 1.00 68.44 95 ALA A O 1
ATOM 737 N N . LYS A 1 96 ? -8.349 11.775 10.426 1.00 61.09 96 LYS A N 1
ATOM 738 C CA . LYS A 1 96 ? -7.477 12.959 10.401 1.00 61.09 96 LYS A CA 1
ATOM 739 C C . LYS A 1 96 ? -8.274 14.273 10.449 1.00 61.09 96 LYS A C 1
ATOM 741 O O . LYS A 1 96 ? -7.840 15.210 11.108 1.00 61.09 96 LYS A O 1
ATOM 746 N N . ARG A 1 97 ? -9.441 14.340 9.792 1.00 58.84 97 ARG A N 1
ATOM 747 C CA . ARG A 1 97 ? -10.290 15.548 9.794 1.00 58.84 97 ARG A CA 1
ATOM 748 C C . ARG A 1 97 ? -10.898 15.853 11.162 1.00 58.84 97 ARG A C 1
ATOM 750 O O . ARG A 1 97 ? -11.203 17.010 11.424 1.00 58.84 97 ARG A O 1
ATOM 757 N N . GLU A 1 98 ? -11.090 14.845 12.008 1.00 55.31 98 GLU A N 1
ATOM 758 C CA . GLU A 1 98 ? -11.620 15.036 13.364 1.00 55.31 98 GLU A CA 1
ATOM 759 C C . GLU A 1 98 ? -10.542 15.450 14.372 1.00 55.31 98 GLU A C 1
ATOM 761 O O . GLU A 1 98 ? -10.849 16.184 15.302 1.00 55.31 98 GLU A O 1
ATOM 766 N N . GLY A 1 99 ? -9.280 15.053 14.171 1.00 51.19 99 GLY A N 1
ATOM 767 C CA . GLY A 1 99 ? -8.159 15.463 15.028 1.00 51.19 99 GLY A CA 1
ATOM 768 C C . GLY A 1 99 ? -7.612 16.875 14.767 1.00 51.19 99 GLY A C 1
ATOM 769 O O . GLY A 1 99 ? -6.754 17.333 15.514 1.00 51.19 99 GLY A O 1
ATOM 770 N N . GLU A 1 100 ? -8.076 17.555 13.713 1.00 47.59 100 GLU A N 1
ATOM 771 C CA . GLU A 1 100 ? -7.714 18.943 13.362 1.00 47.59 100 GLU A CA 1
ATOM 772 C C . GLU A 1 100 ? -8.802 19.968 13.776 1.00 47.59 100 GLU A C 1
ATOM 774 O O . GLU A 1 100 ? -8.797 21.094 13.277 1.00 47.59 100 GLU A O 1
ATOM 779 N N . ARG A 1 101 ? -9.742 19.598 14.662 1.00 41.53 101 ARG A N 1
ATOM 780 C CA . ARG A 1 101 ? -10.791 20.484 15.205 1.00 41.53 101 ARG A CA 1
ATOM 781 C C . ARG A 1 101 ? -10.584 20.840 16.671 1.00 41.53 101 ARG A C 1
ATOM 783 O O . ARG A 1 101 ? -10.170 19.950 17.441 1.00 41.53 101 ARG A O 1
#

Secondary structure (DSSP, 8-state):
-----------TT--PPPHHHHHHHHHHHHS-EEE-SSGGG-EEETTEEEEPHHHHHHHHHTTSEEEE--SSSGGG-EEEE-HHHHHHHHHHHHHHHHTT-